Protein AF-A0A6L7KG07-F1 (afdb_monomer_lite)

pLDDT: mean 93.27, std 7.18, range [64.06, 98.81]

Radius of gyration: 15.1 Å; chains: 1; bounding box: 40×38×38 Å

Secondary structure (DSSP, 8-state):
-PPEEEEEE-TTTTT-GGG-----SHHHHHHHHHHHHGGG--HHHHHHHHHHHHHHHHHTTEEEEEEEEE--BTTBTTS--HHHHHHHHHHHHTTTT-EEEEEEE--HHHHHSHHHHHHHHHHHHT-

Sequence (127 aa):
MPKFTECHVHLDKCYTISRMSGVSGGLQAAMAAQAADRAHWTRSDIRSRAMRGLEELVSSGCGSVRSHVDWGRDDSPNAPSLAWSVLGELAQDCSDRVTLQLAPLTDAEQIADPAVADAIAREIASN

Structure (mmCIF, N/CA/C/O backbone):
data_AF-A0A6L7KG07-F1
#
_entry.id   AF-A0A6L7KG07-F1
#
loop_
_atom_site.group_PDB
_atom_site.id
_atom_site.type_symbol
_atom_site.label_atom_id
_atom_site.label_alt_id
_atom_site.label_comp_id
_atom_site.label_asym_id
_atom_site.label_entity_id
_atom_site.label_seq_id
_atom_site.pdbx_PDB_ins_code
_atom_site.Cartn_x
_atom_site.Cartn_y
_atom_site.Cartn_z
_atom_site.occupancy
_atom_site.B_iso_or_equiv
_atom_site.auth_seq_id
_atom_site.auth_comp_id
_atom_site.auth_asym_id
_atom_site.auth_atom_id
_atom_site.pdbx_PDB_model_num
ATOM 1 N N . MET A 1 1 ? -23.892 1.091 14.854 1.00 84.88 1 MET A N 1
ATOM 2 C CA . MET A 1 1 ? -23.741 0.627 13.455 1.00 84.88 1 MET A CA 1
ATOM 3 C C . MET A 1 1 ? -22.332 0.072 13.281 1.00 84.88 1 MET A C 1
ATOM 5 O O . MET A 1 1 ? -21.463 0.527 14.020 1.00 84.88 1 MET A O 1
ATOM 9 N N . PRO A 1 2 ? -22.097 -0.911 12.393 1.00 92.44 2 PRO A N 1
ATOM 10 C CA . PRO A 1 2 ? -20.739 -1.341 12.052 1.00 92.44 2 PRO 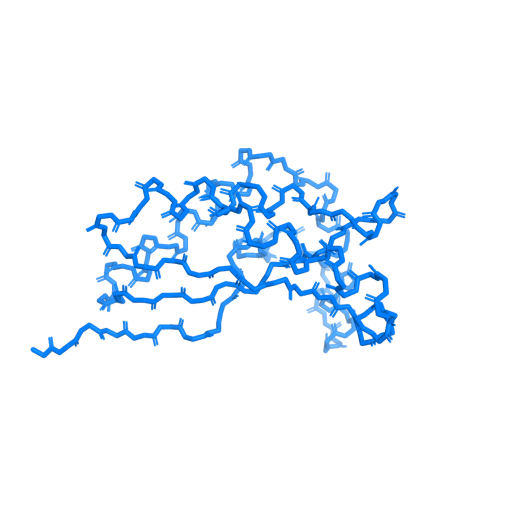A CA 1
ATOM 11 C C . PRO A 1 2 ? -19.943 -0.185 11.424 1.00 92.44 2 PRO A C 1
ATOM 13 O O . PRO A 1 2 ? -20.537 0.725 10.844 1.00 92.44 2 PRO A O 1
ATOM 16 N N . LYS A 1 3 ? -18.612 -0.213 11.558 1.00 97.38 3 LYS A N 1
ATOM 17 C CA . LYS A 1 3 ? -17.717 0.750 10.896 1.00 97.38 3 LYS A CA 1
ATOM 18 C C . LYS A 1 3 ? -17.717 0.539 9.374 1.00 97.38 3 LYS A C 1
ATOM 20 O O . LYS A 1 3 ? -18.012 -0.559 8.901 1.00 97.38 3 LYS A O 1
ATOM 25 N N . PHE A 1 4 ? -17.350 1.571 8.616 1.00 98.31 4 PHE A N 1
ATOM 26 C CA . PHE A 1 4 ? -17.206 1.464 7.163 1.00 98.31 4 PHE A CA 1
ATOM 27 C C . PHE A 1 4 ? -16.011 0.589 6.771 1.00 98.31 4 PHE A C 1
ATOM 29 O O . PHE A 1 4 ? -15.050 0.435 7.531 1.00 98.31 4 PHE A O 1
ATOM 36 N N . THR A 1 5 ? -16.088 0.020 5.571 1.00 98.44 5 THR A N 1
ATOM 37 C CA . THR A 1 5 ? -14.993 -0.715 4.937 1.00 98.44 5 THR A CA 1
ATOM 38 C C . THR A 1 5 ? -14.587 0.017 3.672 1.00 98.44 5 THR A C 1
ATOM 40 O O . THR A 1 5 ? -15.418 0.214 2.790 1.00 98.44 5 THR A O 1
ATOM 43 N N . GLU A 1 6 ? -13.313 0.373 3.586 1.00 98.44 6 GLU A N 1
ATOM 44 C CA . GLU A 1 6 ? -12.686 0.839 2.358 1.00 98.44 6 GLU A CA 1
ATOM 45 C C . GLU A 1 6 ? -11.966 -0.347 1.707 1.00 98.44 6 GLU A C 1
ATOM 47 O O . GLU A 1 6 ? -10.950 -0.834 2.202 1.00 98.44 6 GLU A O 1
ATOM 52 N N . CYS A 1 7 ? -12.539 -0.882 0.633 1.00 98.12 7 CYS A N 1
ATOM 53 C CA . CYS A 1 7 ? -12.062 -2.121 0.023 1.00 98.12 7 CYS A CA 1
ATOM 54 C C . CYS A 1 7 ? -10.973 -1.914 -1.035 1.00 98.12 7 CYS A C 1
ATOM 56 O O . CYS A 1 7 ? -10.352 -2.901 -1.433 1.00 98.12 7 CYS A O 1
ATOM 58 N N . HIS A 1 8 ? -10.731 -0.673 -1.477 1.00 98.69 8 HIS A N 1
ATOM 59 C CA . HIS A 1 8 ? -9.759 -0.377 -2.525 1.00 98.69 8 HIS A CA 1
ATOM 60 C C . HIS A 1 8 ? -9.203 1.046 -2.401 1.00 98.69 8 HIS A C 1
ATOM 62 O O . HIS A 1 8 ? -9.801 2.012 -2.870 1.00 98.69 8 HIS A O 1
ATOM 68 N N . VAL A 1 9 ? -7.978 1.170 -1.888 1.00 98.62 9 VAL A N 1
ATOM 69 C CA . VAL A 1 9 ? -7.193 2.419 -1.935 1.00 98.62 9 VAL A CA 1
ATOM 70 C C . VAL A 1 9 ? -5.754 2.182 -2.379 1.00 98.62 9 VAL A C 1
ATOM 72 O O . VAL A 1 9 ? -5.282 1.052 -2.443 1.00 98.62 9 VAL A O 1
ATOM 75 N N . HIS A 1 10 ? -5.044 3.273 -2.660 1.00 98.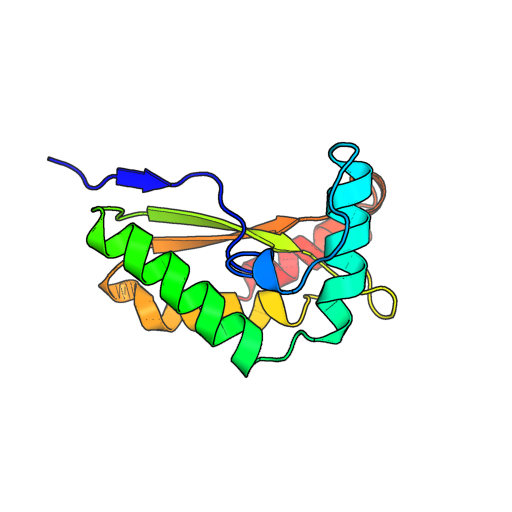38 10 HIS A N 1
ATOM 76 C CA . HIS A 1 10 ? -3.606 3.286 -2.928 1.00 98.38 10 HIS A CA 1
ATOM 77 C C . HIS A 1 10 ? -2.923 4.274 -1.971 1.00 98.38 10 HIS A C 1
ATOM 79 O O . HIS A 1 10 ? -2.719 5.445 -2.306 1.00 98.38 10 HIS A O 1
ATOM 85 N N . LEU A 1 11 ? -2.629 3.834 -0.742 1.00 98.62 11 LEU A N 1
ATOM 86 C CA . LEU A 1 11 ? -2.004 4.687 0.282 1.00 98.62 11 LEU A CA 1
ATOM 87 C C . LEU A 1 11 ? -0.526 4.987 -0.017 1.00 98.62 11 LEU A C 1
ATOM 89 O O . LEU A 1 11 ? -0.027 6.040 0.367 1.00 98.62 11 LEU A O 1
ATOM 93 N N . ASP A 1 12 ? 0.161 4.118 -0.755 1.00 97.81 12 ASP A N 1
ATOM 94 C CA . ASP A 1 12 ? 1.529 4.330 -1.249 1.00 97.81 12 ASP A CA 1
ATOM 95 C C . ASP A 1 12 ? 1.635 5.577 -2.148 1.00 97.81 12 ASP A C 1
ATOM 97 O O . ASP A 1 12 ? 2.582 6.367 -2.054 1.00 97.81 12 ASP A O 1
ATOM 101 N N . LYS A 1 13 ? 0.596 5.790 -2.957 1.00 96.44 13 LYS A N 1
ATOM 102 C CA . LYS A 1 13 ? 0.490 6.823 -3.994 1.00 96.44 13 LYS A CA 1
ATOM 103 C C . LYS A 1 13 ? -0.327 8.044 -3.589 1.00 96.44 13 LYS A C 1
ATOM 105 O O . LYS A 1 13 ? -0.396 9.008 -4.357 1.00 96.44 13 LYS A O 1
ATOM 110 N N . CYS A 1 14 ? -0.981 8.019 -2.429 1.00 97.44 14 CYS A N 1
ATOM 111 C CA . CYS A 1 14 ? -1.835 9.120 -1.998 1.00 97.44 14 CYS A CA 1
ATOM 112 C C . CYS A 1 14 ? -1.015 10.399 -1.747 1.00 97.44 14 CYS A C 1
ATOM 114 O O . CYS A 1 14 ? 0.184 10.345 -1.461 1.00 97.44 14 CYS A O 1
ATOM 116 N N . TYR A 1 15 ? -1.665 11.561 -1.865 1.00 97.38 15 TYR A N 1
ATOM 117 C CA . TYR A 1 15 ? -1.052 12.872 -1.608 1.00 97.38 15 TYR A CA 1
ATOM 118 C C . TYR A 1 15 ? 0.150 13.245 -2.496 1.00 97.38 15 TYR A C 1
ATOM 120 O O . TYR A 1 15 ? 1.019 14.005 -2.077 1.00 97.38 15 TYR A O 1
ATOM 128 N N . THR A 1 16 ? 0.188 12.755 -3.736 1.00 96.50 16 THR A N 1
ATOM 129 C CA . THR A 1 16 ? 1.294 13.008 -4.683 1.00 96.50 16 THR A CA 1
ATOM 130 C C . THR A 1 16 ? 0.930 13.945 -5.841 1.00 96.50 16 THR A C 1
ATOM 132 O O . THR A 1 16 ? 1.814 14.475 -6.505 1.00 96.50 16 THR A O 1
ATOM 135 N N . ILE A 1 17 ? -0.357 14.240 -6.063 1.00 93.06 17 ILE A N 1
ATOM 136 C CA . ILE A 1 17 ? -0.802 15.015 -7.236 1.00 93.06 17 ILE A CA 1
ATOM 137 C C . ILE A 1 17 ? -0.198 16.428 -7.315 1.00 93.06 17 ILE A C 1
ATOM 139 O O . ILE A 1 17 ? 0.060 16.921 -8.406 1.00 93.06 17 ILE A O 1
ATOM 143 N N . SER A 1 18 ? 0.076 17.075 -6.178 1.00 92.44 18 SER A N 1
ATOM 144 C CA . SER A 1 18 ? 0.600 18.450 -6.129 1.00 92.44 18 SER A CA 1
ATOM 145 C C . SER A 1 18 ? 2.030 18.599 -6.656 1.00 92.44 18 SER A C 1
ATOM 147 O O . SER A 1 18 ? 2.450 19.715 -6.951 1.00 92.44 18 SER A O 1
ATOM 149 N N . ARG A 1 19 ? 2.778 17.496 -6.767 1.00 92.44 19 ARG A N 1
ATOM 150 C CA . ARG A 1 19 ? 4.147 17.454 -7.307 1.00 92.44 19 ARG A CA 1
ATOM 151 C C . ARG A 1 19 ? 4.220 16.832 -8.704 1.00 92.44 19 ARG A C 1
ATOM 153 O O . ARG A 1 19 ? 5.298 16.762 -9.285 1.00 92.44 19 ARG A O 1
ATOM 160 N N . MET A 1 20 ? 3.080 16.430 -9.264 1.00 91.25 20 MET A N 1
ATOM 161 C CA . MET A 1 20 ? 2.983 15.942 -10.635 1.00 91.25 20 MET A CA 1
ATOM 162 C C . MET A 1 20 ? 2.607 17.090 -11.573 1.00 91.25 20 MET A C 1
ATOM 164 O O . MET A 1 20 ? 1.700 17.871 -11.291 1.00 91.25 20 MET A O 1
ATOM 168 N N . SER A 1 21 ? 3.280 17.186 -12.717 1.00 80.69 21 SER A N 1
ATOM 169 C CA . SER A 1 21 ? 2.965 18.163 -13.760 1.00 80.69 21 SER A CA 1
ATOM 170 C C . SER A 1 21 ? 2.315 17.477 -14.961 1.00 80.69 21 SER A C 1
ATOM 172 O O . SER A 1 21 ? 2.643 16.344 -15.303 1.00 80.69 21 SER A O 1
ATOM 174 N N . GLY A 1 22 ? 1.363 18.161 -15.602 1.00 71.00 22 GLY A N 1
ATOM 175 C CA . GLY A 1 22 ? 0.833 17.734 -16.901 1.00 71.00 22 GLY A CA 1
ATOM 176 C C . GLY A 1 22 ? 0.067 16.406 -16.911 1.00 71.00 22 GLY A C 1
ATOM 177 O O . GLY A 1 22 ? -0.031 15.794 -17.972 1.00 71.00 22 GLY A O 1
ATOM 178 N N . VAL A 1 23 ? -0.491 15.959 -15.776 1.00 71.88 23 VAL A N 1
ATOM 179 C CA . VAL A 1 23 ? -1.291 14.722 -15.717 1.00 71.88 23 VAL A CA 1
ATOM 180 C C . VAL A 1 23 ? -2.602 14.921 -16.482 1.00 71.88 23 VAL A C 1
ATOM 182 O O . VAL A 1 23 ? -3.612 15.373 -15.951 1.00 71.88 23 VAL A O 1
ATOM 185 N N . SER A 1 24 ? -2.567 14.605 -17.769 1.00 75.25 24 SER A N 1
ATOM 186 C CA . SER A 1 24 ? -3.699 14.578 -18.691 1.00 75.25 24 SER A CA 1
ATOM 187 C C . SER A 1 24 ? -3.523 13.361 -19.600 1.00 75.25 24 SER A C 1
ATOM 189 O O . SER A 1 24 ? -2.393 12.976 -19.881 1.00 75.25 24 SER A O 1
ATOM 191 N N . GLY A 1 25 ? -4.609 12.718 -20.036 1.00 75.56 25 GLY A N 1
ATOM 192 C CA . GLY A 1 25 ? -4.506 11.571 -20.957 1.00 75.56 25 GLY A CA 1
ATOM 193 C C . GLY A 1 25 ? -4.718 10.179 -20.346 1.00 75.56 25 GLY A C 1
ATOM 194 O O . GLY A 1 25 ? -4.196 9.196 -20.865 1.00 75.56 25 GLY A O 1
ATOM 195 N N . GLY A 1 26 ? -5.520 10.063 -19.282 1.00 89.00 26 GLY A N 1
ATOM 196 C CA . GLY A 1 26 ? -6.027 8.772 -18.794 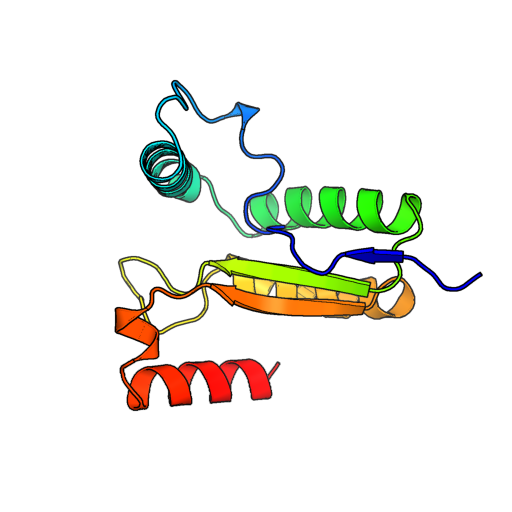1.00 89.00 26 GLY A CA 1
ATOM 197 C C . GLY A 1 26 ? -5.010 7.931 -18.011 1.00 89.00 26 GLY A C 1
ATOM 198 O O . GLY A 1 26 ? -4.043 8.452 -17.458 1.00 89.00 26 GLY A O 1
ATOM 199 N N . LEU A 1 27 ? -5.256 6.618 -17.927 1.00 91.31 27 LEU A N 1
ATOM 200 C CA . LEU A 1 27 ? -4.508 5.707 -17.048 1.00 91.31 27 LEU A CA 1
ATOM 201 C C . LEU A 1 27 ? -3.008 5.658 -17.367 1.00 91.31 27 LEU A C 1
ATOM 203 O O . LEU A 1 27 ? -2.193 5.732 -16.454 1.00 91.31 27 LEU A O 1
ATOM 207 N N . GLN A 1 28 ? -2.635 5.579 -18.646 1.00 91.19 28 GLN A N 1
ATOM 208 C CA . GLN A 1 28 ? -1.225 5.502 -19.052 1.00 91.19 28 GLN A CA 1
ATOM 209 C C . GLN A 1 28 ? -0.446 6.752 -18.631 1.00 91.19 28 GLN A C 1
ATOM 211 O O . GLN A 1 28 ? 0.652 6.641 -18.087 1.00 91.19 28 GLN A O 1
ATOM 216 N N . ALA A 1 29 ? -1.038 7.938 -18.800 1.00 92.19 29 ALA A N 1
ATOM 217 C CA . ALA A 1 29 ? -0.430 9.182 -18.343 1.00 92.19 29 ALA A CA 1
ATOM 218 C C . ALA A 1 29 ? -0.293 9.225 -16.812 1.00 92.19 29 ALA A C 1
ATOM 220 O O . ALA A 1 29 ? 0.737 9.660 -16.302 1.00 92.19 29 ALA A O 1
ATOM 221 N N . ALA A 1 30 ? -1.288 8.723 -16.071 1.00 92.00 30 ALA A N 1
ATOM 222 C CA . ALA A 1 30 ? -1.216 8.624 -14.613 1.00 92.00 30 ALA A CA 1
ATOM 223 C C . ALA A 1 30 ? -0.127 7.641 -14.144 1.00 92.00 30 ALA A C 1
ATOM 225 O O . ALA A 1 30 ? 0.600 7.940 -13.198 1.00 92.00 30 ALA A O 1
ATOM 226 N N . MET A 1 31 ? 0.031 6.498 -14.821 1.00 91.38 31 MET A N 1
ATOM 227 C CA . MET A 1 31 ? 1.103 5.535 -14.542 1.00 91.38 31 MET A CA 1
ATOM 228 C C . MET A 1 31 ? 2.484 6.148 -14.794 1.00 91.38 31 MET A C 1
ATOM 230 O O . MET A 1 31 ? 3.365 6.008 -13.950 1.00 91.38 31 MET A O 1
ATOM 234 N N . ALA A 1 32 ? 2.662 6.867 -15.907 1.00 91.38 32 ALA A N 1
ATOM 235 C CA . ALA A 1 32 ? 3.916 7.549 -16.225 1.00 91.38 32 ALA A CA 1
ATOM 236 C C . ALA A 1 32 ? 4.240 8.665 -15.217 1.00 91.38 32 ALA A C 1
ATOM 238 O O . ALA A 1 32 ? 5.370 8.760 -14.741 1.00 91.38 32 ALA A O 1
ATOM 239 N N . ALA A 1 33 ? 3.241 9.467 -14.834 1.00 93.50 33 ALA A N 1
ATOM 240 C CA . ALA A 1 33 ? 3.401 10.500 -13.814 1.00 93.50 33 ALA A CA 1
ATOM 241 C C . ALA A 1 33 ? 3.786 9.902 -12.454 1.00 93.50 33 ALA A C 1
ATOM 243 O O . ALA A 1 33 ? 4.686 10.412 -11.791 1.00 93.50 33 ALA A O 1
ATOM 244 N N . GLN A 1 34 ? 3.164 8.785 -12.063 1.00 93.12 34 GLN A N 1
ATOM 245 C CA . GLN A 1 34 ? 3.520 8.082 -10.834 1.00 93.12 34 GLN A CA 1
ATOM 246 C C . GLN A 1 34 ? 4.919 7.463 -10.908 1.00 93.12 34 GLN A C 1
ATOM 248 O O . GLN A 1 34 ? 5.673 7.529 -9.942 1.00 93.12 34 GLN A O 1
ATOM 253 N N . ALA A 1 35 ? 5.300 6.902 -12.058 1.00 91.38 35 ALA A N 1
ATOM 254 C CA . ALA A 1 35 ? 6.640 6.369 -12.264 1.00 91.38 35 ALA A CA 1
ATOM 255 C C . ALA A 1 35 ? 7.719 7.448 -12.104 1.00 91.38 35 ALA A C 1
ATOM 257 O O . ALA A 1 35 ? 8.725 7.200 -11.444 1.00 91.38 35 ALA A O 1
ATOM 258 N N . ALA A 1 36 ? 7.482 8.652 -12.632 1.00 92.56 36 ALA A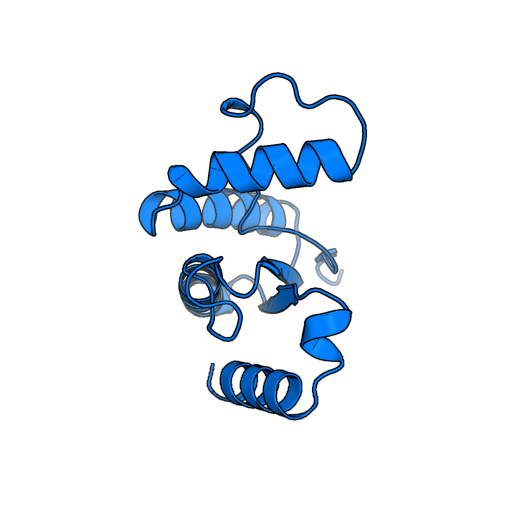 N 1
ATOM 259 C CA . ALA A 1 36 ? 8.365 9.794 -12.417 1.00 92.56 36 ALA A CA 1
ATOM 260 C C . ALA A 1 36 ? 8.365 10.257 -10.948 1.00 92.56 36 ALA A C 1
ATOM 262 O O . ALA A 1 36 ? 9.423 10.545 -10.389 1.00 92.56 36 ALA A O 1
ATOM 263 N N . ASP A 1 37 ? 7.197 10.284 -10.296 1.00 94.25 37 ASP A N 1
ATOM 264 C CA . ASP A 1 37 ? 7.076 10.695 -8.895 1.00 94.25 37 ASP A CA 1
ATOM 265 C C . ASP A 1 37 ? 7.856 9.791 -7.933 1.00 94.25 37 ASP A C 1
ATOM 267 O O . ASP A 1 37 ? 8.413 10.281 -6.946 1.00 94.25 37 ASP A O 1
ATOM 271 N N . ARG A 1 38 ? 7.966 8.492 -8.249 1.00 92.19 38 ARG A N 1
ATOM 272 C CA . ARG A 1 38 ? 8.712 7.509 -7.446 1.00 92.19 38 ARG A CA 1
ATOM 273 C C . ARG A 1 38 ? 10.171 7.895 -7.187 1.00 92.19 38 ARG A C 1
ATOM 275 O O . ARG A 1 38 ? 10.736 7.428 -6.200 1.00 92.19 38 ARG A O 1
ATOM 282 N N . ALA A 1 39 ? 10.773 8.778 -7.988 1.00 92.75 39 ALA A N 1
ATOM 283 C CA . ALA A 1 39 ? 12.107 9.324 -7.719 1.00 92.75 39 ALA A CA 1
ATOM 284 C C . ALA A 1 39 ? 12.201 10.084 -6.377 1.00 92.75 39 ALA A C 1
ATOM 286 O O . ALA A 1 39 ? 13.274 10.152 -5.783 1.00 92.75 39 ALA A O 1
ATOM 287 N N . HIS A 1 40 ? 11.084 10.620 -5.875 1.00 93.81 40 HIS A N 1
ATOM 288 C CA . HIS A 1 40 ? 11.014 11.352 -4.606 1.00 93.81 40 HIS A CA 1
ATOM 289 C C . HIS A 1 40 ? 10.676 10.457 -3.404 1.00 93.81 40 HIS A C 1
ATOM 291 O O . HIS A 1 40 ? 10.666 10.926 -2.263 1.00 93.81 40 HIS A O 1
ATOM 297 N N . TRP A 1 41 ? 10.369 9.177 -3.635 1.00 95.25 41 TRP A N 1
ATOM 298 C CA . TRP A 1 41 ? 9.843 8.300 -2.597 1.00 95.25 41 TRP A CA 1
ATOM 299 C C . TRP A 1 41 ? 10.942 7.855 -1.633 1.00 95.25 41 TRP A C 1
ATOM 301 O O . TRP A 1 41 ? 11.844 7.085 -1.964 1.00 95.25 41 TRP A O 1
ATOM 311 N N . THR A 1 42 ? 10.808 8.304 -0.391 1.00 97.31 42 THR A N 1
ATOM 312 C CA . THR A 1 42 ? 11.602 7.865 0.761 1.00 97.31 42 THR A CA 1
ATOM 313 C C . THR A 1 42 ? 10.680 7.227 1.799 1.00 97.31 42 THR A C 1
ATOM 315 O O . THR A 1 42 ? 9.463 7.411 1.738 1.00 97.31 42 THR A O 1
ATOM 318 N N . ARG A 1 43 ? 11.230 6.515 2.799 1.00 98.06 43 ARG A N 1
ATOM 319 C CA . ARG A 1 43 ? 10.405 5.967 3.898 1.00 98.06 43 ARG A CA 1
ATOM 320 C C . ARG A 1 43 ? 9.571 7.055 4.575 1.00 98.06 43 ARG A C 1
ATOM 322 O O . ARG A 1 43 ? 8.387 6.848 4.806 1.00 98.06 43 ARG A O 1
ATOM 329 N N . SER A 1 44 ? 10.186 8.208 4.851 1.00 98.31 44 SER A N 1
ATOM 330 C CA . SER A 1 44 ? 9.520 9.350 5.489 1.00 98.31 44 SER A CA 1
ATOM 331 C C . SER A 1 44 ? 8.389 9.900 4.617 1.00 98.31 44 SER A C 1
ATOM 333 O O . SER A 1 44 ? 7.263 10.023 5.086 1.00 98.31 44 SER A O 1
ATOM 335 N N . ASP A 1 45 ? 8.654 10.134 3.325 1.00 98.44 45 ASP A N 1
ATOM 336 C CA . ASP A 1 45 ? 7.647 10.635 2.378 1.00 98.44 45 ASP A CA 1
ATOM 337 C C . ASP A 1 45 ? 6.428 9.701 2.288 1.00 98.44 45 ASP A C 1
ATOM 339 O O . ASP A 1 45 ? 5.291 10.152 2.434 1.00 98.44 45 ASP A O 1
ATOM 343 N N . ILE A 1 46 ? 6.656 8.395 2.110 1.00 98.56 46 ILE A N 1
ATOM 344 C CA . ILE A 1 46 ? 5.577 7.399 2.037 1.00 98.56 46 ILE A CA 1
ATOM 345 C C . ILE A 1 46 ? 4.810 7.351 3.356 1.00 98.56 46 ILE A C 1
ATOM 347 O O . ILE A 1 46 ? 3.584 7.453 3.351 1.00 98.56 46 ILE A O 1
ATOM 351 N N . ARG A 1 47 ? 5.513 7.235 4.490 1.00 98.62 47 ARG A N 1
ATOM 352 C CA . ARG A 1 47 ? 4.882 7.093 5.805 1.00 98.62 47 ARG A CA 1
ATOM 353 C C . ARG A 1 47 ? 4.027 8.308 6.150 1.00 98.62 47 ARG A C 1
ATOM 355 O O . ARG A 1 47 ? 2.894 8.132 6.584 1.00 98.62 47 ARG A O 1
ATOM 362 N N . SER A 1 48 ? 4.530 9.523 5.930 1.00 98.50 48 SER A N 1
ATOM 363 C CA . SER A 1 48 ? 3.786 10.753 6.221 1.00 98.50 48 SER A CA 1
ATOM 364 C C . SER A 1 48 ? 2.501 10.861 5.400 1.00 98.50 48 SER A C 1
ATOM 366 O O . SER A 1 48 ? 1.450 11.189 5.950 1.00 98.50 48 SER A O 1
ATOM 368 N N . ARG A 1 49 ? 2.553 10.562 4.097 1.00 98.50 49 ARG A N 1
ATOM 369 C CA . ARG A 1 49 ? 1.372 10.631 3.221 1.00 98.50 49 ARG A CA 1
ATOM 370 C C . ARG A 1 49 ? 0.373 9.512 3.509 1.00 98.50 49 ARG A C 1
ATOM 372 O O . ARG A 1 49 ? -0.815 9.792 3.654 1.00 98.50 49 ARG A O 1
ATOM 379 N N . ALA A 1 50 ? 0.850 8.276 3.643 1.00 98.75 50 ALA A N 1
ATOM 380 C CA . ALA A 1 50 ? 0.009 7.119 3.932 1.00 98.75 50 ALA A CA 1
ATOM 381 C C . ALA A 1 50 ? -0.674 7.234 5.303 1.00 98.75 50 ALA A C 1
ATOM 383 O O . ALA A 1 50 ? -1.869 6.965 5.398 1.00 98.75 50 ALA A O 1
ATOM 384 N N . MET A 1 51 ? 0.044 7.696 6.338 1.00 98.69 51 MET A N 1
ATOM 385 C CA . MET A 1 51 ? -0.539 7.947 7.662 1.00 98.69 51 MET A CA 1
ATOM 386 C C . MET A 1 51 ? -1.661 8.978 7.577 1.00 98.69 51 MET A C 1
ATOM 388 O O . MET A 1 51 ? -2.753 8.721 8.070 1.00 98.69 51 MET A O 1
ATOM 392 N N . ARG A 1 52 ? -1.432 10.101 6.885 1.00 98.69 52 ARG A N 1
ATOM 393 C CA . ARG A 1 52 ? -2.470 11.120 6.694 1.00 98.69 52 ARG A CA 1
ATOM 394 C C . ARG A 1 52 ? -3.730 10.534 6.047 1.00 98.69 52 ARG A C 1
ATOM 396 O O . ARG A 1 52 ? -4.828 10.753 6.546 1.00 98.69 52 ARG A O 1
ATOM 403 N N . GLY A 1 53 ? -3.581 9.778 4.956 1.00 98.62 53 GLY A N 1
ATOM 404 C CA . GLY A 1 53 ? -4.720 9.133 4.294 1.00 98.62 53 GLY A CA 1
ATOM 405 C C . GLY A 1 53 ? -5.440 8.130 5.202 1.00 98.62 53 GLY A C 1
ATOM 406 O O . GLY A 1 53 ? -6.669 8.104 5.249 1.00 98.62 53 GLY A O 1
ATOM 407 N N . LEU A 1 54 ? -4.692 7.340 5.975 1.00 98.75 54 LEU A N 1
ATOM 408 C CA . LEU A 1 54 ? -5.261 6.383 6.922 1.00 98.75 54 LEU A CA 1
ATOM 409 C C . LEU A 1 54 ? -6.019 7.079 8.064 1.00 98.75 54 LEU A C 1
ATOM 411 O O . LEU A 1 54 ? -7.103 6.640 8.441 1.00 98.75 54 LEU A O 1
ATOM 415 N N . GLU A 1 55 ? -5.494 8.183 8.594 1.00 98.62 55 GLU A N 1
ATOM 416 C CA . GLU A 1 55 ? -6.149 8.984 9.634 1.00 98.62 55 GLU A CA 1
ATOM 417 C C . GLU A 1 55 ? -7.464 9.603 9.151 1.00 98.62 55 GLU A C 1
ATOM 419 O O . GLU A 1 55 ? -8.454 9.614 9.888 1.00 98.62 55 GLU A O 1
ATOM 424 N N . GLU A 1 56 ? -7.511 10.074 7.907 1.00 98.75 56 GLU A N 1
ATOM 425 C CA . GLU A 1 56 ? -8.733 10.586 7.284 1.00 98.75 56 GLU A CA 1
ATOM 426 C C . GLU A 1 56 ? -9.781 9.477 7.105 1.00 98.75 56 GLU A C 1
ATOM 428 O O . GLU A 1 56 ? -10.953 9.683 7.428 1.00 98.75 56 GLU A O 1
ATOM 433 N N . LEU A 1 57 ? -9.373 8.269 6.698 1.00 98.62 57 LEU A N 1
ATOM 434 C CA . LEU A 1 57 ? -10.270 7.108 6.627 1.00 98.62 57 LEU A CA 1
ATOM 435 C C . LEU A 1 57 ? -10.822 6.735 8.012 1.00 98.62 57 LEU A C 1
ATOM 437 O O . LEU A 1 57 ? -12.030 6.539 8.173 1.00 98.62 57 LEU A O 1
ATOM 441 N N . VAL A 1 58 ? -9.955 6.670 9.026 1.00 98.31 58 VAL A N 1
ATOM 442 C CA . VAL A 1 58 ? -10.335 6.325 10.405 1.00 98.31 58 VAL A CA 1
ATOM 443 C C . VAL A 1 58 ? -11.270 7.370 11.009 1.00 98.31 58 VAL A C 1
ATOM 445 O O . VAL A 1 58 ? -12.294 7.009 11.589 1.00 98.31 58 VAL A O 1
ATOM 448 N N . SER A 1 59 ? -10.956 8.658 10.862 1.00 98.31 59 SER A N 1
ATOM 449 C CA . SER A 1 59 ? -11.807 9.748 11.366 1.00 98.31 59 SER A CA 1
ATOM 450 C C . SER A 1 59 ? -13.152 9.827 10.639 1.00 98.31 59 SER A C 1
ATOM 452 O O . SER A 1 59 ? -14.149 10.211 11.247 1.00 98.31 59 SER A O 1
ATOM 454 N N . SER A 1 60 ? -13.212 9.360 9.389 1.00 98.19 60 SER A N 1
ATOM 455 C CA . SER A 1 60 ? -14.453 9.196 8.620 1.00 98.19 60 SER A CA 1
ATOM 456 C C . SER A 1 60 ? -15.250 7.933 8.987 1.00 98.19 60 SER A C 1
ATOM 458 O O . SER A 1 60 ? -16.300 7.668 8.403 1.00 98.19 60 SER A O 1
ATOM 460 N N . GLY A 1 61 ? -14.787 7.143 9.962 1.00 98.00 61 GLY A N 1
ATOM 461 C CA . GLY A 1 61 ? -15.506 5.981 10.486 1.00 98.00 61 GLY A CA 1
ATOM 462 C C . GLY A 1 61 ? -15.142 4.641 9.844 1.00 98.00 61 GLY A C 1
ATOM 463 O O . GLY A 1 61 ? -15.853 3.659 10.079 1.00 98.00 61 GLY A O 1
ATOM 464 N N . CYS A 1 62 ? -14.057 4.557 9.065 1.00 98.50 62 CYS A N 1
ATOM 465 C CA . CYS A 1 62 ? -13.565 3.277 8.553 1.00 98.50 62 CYS A CA 1
ATOM 466 C C . CYS A 1 62 ? -12.963 2.421 9.677 1.00 98.50 62 CYS A C 1
ATOM 468 O O . CYS A 1 62 ? -12.219 2.898 10.534 1.00 98.50 62 CYS A O 1
ATOM 470 N N . GLY A 1 63 ? -13.299 1.132 9.671 1.00 98.31 63 GLY A N 1
ATOM 471 C CA . GLY A 1 63 ? -12.737 0.115 10.565 1.00 98.31 63 GLY A CA 1
ATOM 472 C C . GLY A 1 63 ? -11.861 -0.901 9.845 1.00 98.31 63 GLY A C 1
ATOM 473 O O . GLY A 1 63 ? -11.046 -1.563 10.484 1.00 98.31 63 GLY A O 1
ATOM 474 N N . SER A 1 64 ? -12.000 -0.999 8.524 1.00 98.56 64 SER A N 1
ATOM 475 C CA . SER A 1 64 ? -11.214 -1.893 7.681 1.00 98.56 64 SER A CA 1
ATOM 476 C C . SER A 1 64 ? -10.856 -1.189 6.379 1.00 98.56 64 SER A C 1
ATOM 478 O O . SER A 1 64 ? -11.704 -0.522 5.787 1.00 98.56 64 SER A O 1
ATOM 480 N N . VAL A 1 65 ? -9.602 -1.323 5.960 1.00 98.81 65 VAL A N 1
ATOM 481 C CA . VAL A 1 65 ? -9.035 -0.687 4.769 1.00 98.81 65 VAL A CA 1
ATOM 482 C C . VAL A 1 65 ? -8.188 -1.715 4.026 1.00 98.81 65 VAL A C 1
ATOM 484 O O . VAL A 1 65 ? -7.406 -2.424 4.657 1.00 98.81 65 VAL A O 1
ATOM 487 N N . ARG A 1 66 ? -8.291 -1.788 2.697 1.00 98.75 66 ARG A N 1
ATOM 488 C CA . ARG A 1 66 ? -7.355 -2.545 1.854 1.00 98.75 66 ARG A CA 1
ATOM 489 C C . ARG A 1 66 ? -6.610 -1.614 0.904 1.00 98.75 66 ARG A C 1
ATOM 491 O O . ARG A 1 66 ? -7.214 -1.003 0.024 1.00 98.75 66 ARG A O 1
ATOM 498 N N . SER A 1 67 ? -5.291 -1.539 1.067 1.00 98.81 67 SER A N 1
ATOM 499 C CA . SER A 1 67 ? -4.413 -0.782 0.177 1.00 98.81 67 SER A CA 1
ATOM 500 C C . SER A 1 67 ? -3.750 -1.699 -0.845 1.00 98.81 67 SER A C 1
ATOM 502 O O . SER A 1 67 ? -3.089 -2.668 -0.481 1.00 98.81 67 SER A O 1
ATOM 504 N N . HIS A 1 68 ? -3.883 -1.355 -2.121 1.00 98.31 68 HIS A N 1
ATOM 505 C CA . HIS A 1 68 ? -3.146 -1.950 -3.228 1.00 98.31 68 HIS A CA 1
ATOM 506 C C . HIS A 1 68 ? -1.820 -1.209 -3.390 1.00 98.31 68 HIS A C 1
ATOM 508 O O . HIS A 1 68 ? -1.815 -0.014 -3.690 1.00 98.31 68 HIS A O 1
ATOM 514 N N . VAL A 1 69 ? -0.712 -1.906 -3.168 1.00 97.50 69 VAL A N 1
ATOM 515 C CA . VAL A 1 69 ? 0.626 -1.315 -3.060 1.00 97.50 69 VAL A CA 1
ATOM 516 C C . VAL A 1 69 ? 1.466 -1.758 -4.242 1.00 97.50 69 VAL A C 1
ATOM 518 O O . VAL A 1 69 ? 1.554 -2.961 -4.475 1.00 97.50 69 VAL A O 1
ATOM 521 N N . ASP A 1 70 ? 2.094 -0.822 -4.961 1.00 94.62 70 ASP A N 1
ATOM 522 C CA . ASP A 1 70 ? 3.021 -1.174 -6.046 1.00 94.62 70 ASP A CA 1
ATOM 523 C C . ASP A 1 70 ? 4.034 -2.222 -5.575 1.00 94.62 70 ASP A C 1
ATOM 525 O O . ASP A 1 70 ? 4.751 -2.017 -4.587 1.00 94.62 70 ASP A O 1
ATOM 529 N N . TRP A 1 71 ? 4.080 -3.344 -6.286 1.00 92.94 71 TRP A N 1
ATOM 530 C CA . TRP A 1 71 ? 5.064 -4.390 -6.073 1.00 92.94 71 TRP A CA 1
ATOM 531 C C . TRP A 1 71 ? 6.289 -4.158 -6.956 1.00 92.94 71 TRP A C 1
ATOM 533 O O . TRP A 1 71 ? 6.161 -3.704 -8.092 1.00 92.94 71 TRP A O 1
ATOM 543 N N . GLY A 1 72 ? 7.477 -4.489 -6.449 1.00 84.50 72 GLY A N 1
ATOM 544 C CA . GLY A 1 72 ? 8.703 -4.375 -7.228 1.00 84.50 72 GLY A CA 1
ATOM 545 C C . GLY A 1 72 ? 9.196 -2.949 -7.478 1.00 84.50 72 GLY A C 1
ATOM 546 O O . GLY A 1 72 ? 8.583 -1.941 -7.115 1.00 84.50 72 GLY A O 1
ATOM 547 N N . ARG A 1 73 ? 10.373 -2.894 -8.103 1.00 73.50 73 ARG A N 1
ATOM 548 C CA . ARG A 1 73 ? 10.994 -1.723 -8.742 1.00 73.50 73 ARG A CA 1
ATOM 549 C C . ARG A 1 73 ? 11.719 -2.180 -10.006 1.00 73.50 73 ARG A C 1
ATOM 551 O O . ARG A 1 73 ? 12.010 -3.365 -10.133 1.00 73.50 73 ARG A O 1
ATOM 558 N N . ASP A 1 74 ? 12.071 -1.250 -10.891 1.00 69.31 74 ASP A N 1
ATOM 559 C CA . ASP A 1 74 ? 12.785 -1.548 -12.144 1.00 69.31 74 ASP A CA 1
ATOM 560 C C . ASP A 1 74 ? 14.066 -2.387 -11.930 1.00 69.31 74 ASP A C 1
ATOM 562 O O . ASP A 1 74 ? 14.409 -3.226 -12.756 1.00 69.31 74 ASP A O 1
ATOM 566 N N . ASP A 1 75 ? 14.756 -2.204 -10.800 1.00 73.56 75 ASP A N 1
ATOM 567 C CA . ASP A 1 75 ? 15.970 -2.928 -10.406 1.00 73.56 75 ASP A CA 1
ATOM 568 C C . ASP A 1 75 ? 15.710 -4.202 -9.581 1.00 73.56 75 ASP A C 1
ATOM 570 O O . ASP A 1 75 ? 16.626 -4.986 -9.331 1.00 73.56 75 ASP A O 1
ATOM 574 N N . SER A 1 76 ? 14.477 -4.428 -9.129 1.00 79.31 76 SER A N 1
ATOM 575 C CA . SER A 1 76 ? 14.070 -5.587 -8.324 1.00 79.31 76 SER A CA 1
ATOM 576 C C . SER A 1 76 ? 12.572 -5.869 -8.504 1.00 79.31 76 SER A C 1
ATOM 578 O O . SER A 1 76 ? 11.789 -5.679 -7.570 1.00 79.31 76 SER A O 1
ATOM 580 N N . PRO A 1 77 ? 12.134 -6.317 -9.696 1.00 77.25 77 PRO A N 1
ATOM 581 C CA . PRO A 1 77 ? 10.709 -6.440 -10.018 1.00 77.25 77 PRO A CA 1
ATOM 582 C C . PRO A 1 77 ? 10.000 -7.479 -9.143 1.00 77.25 77 PRO A C 1
ATOM 584 O O . PRO A 1 77 ? 8.822 -7.335 -8.838 1.00 77.25 77 PRO A O 1
ATOM 587 N N . ASN A 1 78 ? 10.729 -8.494 -8.670 1.00 80.62 78 ASN A N 1
ATOM 588 C CA . ASN A 1 78 ? 10.181 -9.615 -7.902 1.00 80.62 78 ASN A CA 1
ATOM 589 C C . ASN A 1 78 ? 10.331 -9.470 -6.378 1.00 80.62 78 ASN A C 1
ATOM 591 O O . ASN A 1 78 ? 10.082 -10.433 -5.658 1.00 80.62 78 ASN A O 1
ATOM 595 N N . ALA A 1 79 ? 10.737 -8.300 -5.881 1.00 85.69 79 ALA A N 1
ATOM 596 C CA . ALA A 1 79 ? 10.877 -8.034 -4.450 1.00 85.69 79 ALA A CA 1
ATOM 597 C C . ALA A 1 79 ? 9.844 -6.998 -3.972 1.00 85.69 79 ALA A C 1
ATOM 599 O O . ALA A 1 79 ? 9.379 -6.183 -4.770 1.00 85.69 79 ALA A O 1
ATOM 600 N N . PRO A 1 80 ? 9.502 -6.969 -2.674 1.00 90.50 80 PRO A N 1
ATOM 601 C CA . PRO A 1 80 ? 8.694 -5.896 -2.111 1.00 90.50 80 PRO A CA 1
ATOM 602 C C . PRO A 1 80 ? 9.271 -4.514 -2.400 1.00 90.50 80 PRO A C 1
ATOM 604 O O . PRO A 1 80 ? 10.476 -4.279 -2.279 1.00 90.50 80 PRO A O 1
ATOM 607 N N . SER A 1 81 ? 8.395 -3.567 -2.726 1.00 93.81 81 SER A N 1
ATOM 608 C CA . SER A 1 81 ? 8.791 -2.168 -2.834 1.00 93.81 81 SER A CA 1
ATOM 609 C C . SER A 1 81 ? 9.060 -1.566 -1.450 1.00 93.81 81 SER A C 1
ATOM 611 O O . SER A 1 81 ? 8.609 -2.065 -0.418 1.00 93.81 81 SER A O 1
ATOM 613 N N . LEU A 1 82 ? 9.734 -0.413 -1.414 1.00 95.00 82 LEU A N 1
ATOM 614 C CA . LEU A 1 82 ? 9.885 0.362 -0.178 1.00 95.00 82 LEU A CA 1
ATOM 615 C C . LEU A 1 82 ? 8.527 0.693 0.467 1.00 95.00 82 LEU A C 1
ATOM 617 O O . LEU A 1 82 ? 8.413 0.731 1.691 1.00 95.00 82 LEU A O 1
ATOM 621 N N . ALA A 1 83 ? 7.505 0.934 -0.360 1.00 96.75 83 ALA A N 1
ATOM 622 C CA . ALA A 1 83 ? 6.161 1.236 0.107 1.00 96.75 83 ALA A CA 1
ATOM 623 C C . ALA A 1 83 ? 5.514 0.039 0.804 1.00 96.75 83 ALA A C 1
ATOM 625 O O . ALA A 1 83 ? 4.855 0.241 1.820 1.00 96.75 83 ALA A O 1
ATOM 626 N N . TRP A 1 84 ? 5.752 -1.186 0.322 1.00 96.62 84 TRP A N 1
ATOM 627 C CA . TRP A 1 84 ? 5.264 -2.406 0.967 1.00 96.62 84 TRP A CA 1
ATOM 628 C C . TRP A 1 84 ? 5.704 -2.481 2.429 1.00 96.62 84 TRP A C 1
ATOM 630 O O . TRP A 1 84 ? 4.861 -2.558 3.319 1.00 96.62 84 TRP A O 1
ATOM 640 N N . SER A 1 85 ? 7.010 -2.354 2.690 1.00 95.88 85 SER A N 1
ATOM 641 C CA . SER A 1 85 ? 7.534 -2.409 4.059 1.00 95.88 85 SER A CA 1
ATOM 642 C C . SER A 1 85 ? 6.984 -1.284 4.941 1.00 95.88 85 SER A C 1
ATOM 644 O O . SER A 1 85 ? 6.602 -1.527 6.080 1.00 95.88 85 SER A O 1
ATOM 646 N N . VAL A 1 86 ? 6.910 -0.052 4.423 1.00 98.12 86 VAL A N 1
ATOM 647 C CA . VAL A 1 86 ? 6.412 1.106 5.191 1.00 98.12 86 VAL A CA 1
ATOM 648 C C . VAL A 1 86 ? 4.929 0.964 5.536 1.00 98.12 86 VAL A C 1
ATOM 650 O O . VAL A 1 86 ? 4.520 1.292 6.648 1.00 98.12 86 VAL A O 1
ATOM 653 N N . LEU A 1 87 ? 4.109 0.486 4.601 1.00 98.25 87 LEU A N 1
ATOM 654 C CA . LEU A 1 87 ? 2.688 0.264 4.858 1.00 98.25 87 LEU A CA 1
ATOM 655 C C . LEU A 1 87 ? 2.461 -0.952 5.767 1.00 98.25 87 LEU A C 1
ATOM 657 O O . LEU A 1 87 ? 1.496 -0.943 6.527 1.00 98.25 87 LEU A O 1
ATOM 661 N N . GLY A 1 88 ? 3.346 -1.954 5.737 1.00 97.75 88 GLY A N 1
ATOM 662 C CA . GLY A 1 88 ? 3.331 -3.079 6.678 1.00 97.75 88 GLY A CA 1
ATOM 663 C C . GLY A 1 88 ? 3.570 -2.619 8.115 1.00 97.75 88 GLY A C 1
ATOM 664 O O . GLY A 1 88 ? 2.802 -2.962 9.011 1.00 97.75 88 GLY A O 1
ATOM 665 N N . GLU A 1 89 ? 4.560 -1.745 8.322 1.00 97.88 89 GLU A N 1
ATOM 666 C CA . GLU A 1 89 ? 4.788 -1.084 9.615 1.00 97.88 89 GLU A CA 1
ATOM 667 C C . GLU A 1 89 ? 3.551 -0.290 10.062 1.00 97.88 89 GLU A C 1
ATOM 669 O O . GLU A 1 89 ? 3.101 -0.437 11.194 1.00 97.88 89 GLU A O 1
ATOM 674 N N . LEU A 1 90 ? 2.946 0.505 9.168 1.00 98.00 90 LEU A N 1
ATOM 675 C CA . LEU A 1 90 ? 1.727 1.259 9.487 1.00 98.00 90 LEU A CA 1
ATOM 676 C C . LEU A 1 90 ? 0.545 0.357 9.862 1.00 98.00 90 LEU A C 1
ATOM 678 O O . LEU A 1 90 ? -0.229 0.715 10.751 1.00 98.00 90 LEU A O 1
ATOM 682 N N . ALA A 1 91 ? 0.394 -0.794 9.202 1.00 98.06 91 ALA A N 1
ATOM 683 C CA . ALA A 1 91 ? -0.655 -1.754 9.522 1.00 98.06 91 ALA A CA 1
ATOM 684 C C . ALA A 1 91 ? -0.505 -2.301 10.948 1.00 98.06 91 ALA A C 1
ATOM 686 O O . ALA A 1 91 ? -1.506 -2.426 11.654 1.00 98.06 91 ALA A O 1
ATOM 687 N N . GLN A 1 92 ? 0.730 -2.555 11.390 1.00 97.62 92 GLN A N 1
ATOM 688 C CA . GLN A 1 92 ? 1.012 -2.971 12.765 1.00 97.62 92 GLN A CA 1
ATOM 689 C C . GLN A 1 92 ? 0.796 -1.825 13.761 1.00 97.62 92 GLN A C 1
ATOM 691 O O . GLN A 1 92 ? 0.068 -1.989 14.743 1.00 97.62 92 GLN A O 1
ATOM 696 N N . ASP A 1 93 ? 1.351 -0.647 13.469 1.00 97.94 93 ASP A N 1
ATOM 697 C CA . ASP A 1 93 ? 1.296 0.535 14.337 1.00 97.94 93 ASP A CA 1
ATOM 698 C C . ASP A 1 93 ? -0.134 1.042 14.588 1.00 97.94 93 ASP A C 1
ATOM 700 O O . ASP A 1 93 ? -0.388 1.686 15.602 1.00 97.94 93 ASP A O 1
ATOM 704 N N . CYS A 1 94 ? -1.061 0.793 13.656 1.00 97.62 94 CYS A N 1
ATOM 705 C CA . CYS A 1 94 ? -2.449 1.266 13.719 1.00 97.62 94 CYS A CA 1
ATOM 706 C C . CYS A 1 94 ? -3.476 0.145 13.955 1.00 97.62 94 CYS A C 1
ATOM 708 O O . CYS A 1 94 ? -4.682 0.380 13.809 1.00 97.62 94 CYS A O 1
ATOM 710 N N . SER A 1 95 ? -3.020 -1.064 14.295 1.00 97.75 95 SER A N 1
ATOM 711 C CA . SER A 1 95 ? -3.857 -2.267 14.427 1.00 97.75 95 SER A CA 1
ATOM 712 C C . SER A 1 95 ? -4.942 -2.167 15.510 1.00 97.75 95 SER A C 1
ATOM 714 O O . SER A 1 95 ? -5.969 -2.843 15.426 1.00 97.75 95 SER A O 1
ATOM 716 N N . ASP A 1 96 ? -4.770 -1.282 16.493 1.00 97.56 96 ASP A N 1
ATOM 717 C CA . ASP A 1 96 ? -5.746 -0.966 17.541 1.00 97.56 96 ASP A CA 1
ATOM 718 C C . ASP A 1 96 ? -6.901 -0.071 17.048 1.00 97.56 96 ASP A C 1
ATOM 720 O O . ASP A 1 96 ? -7.980 -0.036 17.647 1.00 97.56 96 ASP A O 1
ATOM 724 N N . ARG A 1 97 ? -6.701 0.646 15.936 1.00 97.62 97 ARG A N 1
ATOM 725 C CA . ARG A 1 97 ? -7.651 1.630 15.388 1.00 97.62 97 ARG A CA 1
ATOM 726 C C . ARG A 1 97 ? -8.372 1.130 14.140 1.00 97.62 97 ARG A C 1
ATOM 728 O O . ARG A 1 97 ? -9.569 1.413 13.977 1.00 97.62 97 ARG A O 1
ATOM 735 N N . VAL A 1 98 ? -7.654 0.426 13.264 1.00 98.31 98 VAL A N 1
ATOM 736 C CA . VAL A 1 98 ? -8.113 0.002 11.935 1.00 98.31 98 VAL A CA 1
ATOM 737 C C . VAL A 1 98 ? -7.418 -1.279 11.490 1.00 98.31 98 VAL A C 1
ATOM 739 O O . VAL A 1 98 ? -6.216 -1.447 11.660 1.00 98.31 98 VAL A O 1
ATOM 742 N N . THR A 1 99 ? -8.163 -2.176 10.850 1.00 98.50 99 THR A N 1
ATOM 743 C CA . THR A 1 99 ? -7.561 -3.297 10.124 1.00 98.50 99 THR A CA 1
ATOM 744 C C . THR A 1 99 ? -7.090 -2.808 8.759 1.00 98.50 99 THR A C 1
ATOM 746 O O . THR A 1 99 ? -7.918 -2.583 7.876 1.00 98.50 99 THR A O 1
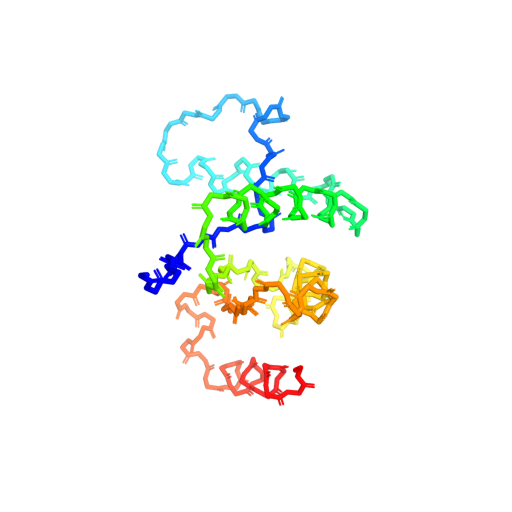ATOM 749 N N . LEU A 1 100 ? -5.779 -2.648 8.576 1.00 98.62 100 LEU A N 1
ATOM 750 C CA . LEU A 1 100 ? -5.178 -2.336 7.280 1.00 98.62 100 LEU A CA 1
ATOM 751 C C . LEU A 1 100 ? -4.648 -3.617 6.624 1.00 98.62 100 LEU A C 1
ATOM 753 O O . LEU A 1 100 ? -3.721 -4.244 7.123 1.00 98.62 100 LEU A O 1
ATOM 757 N N . GLN A 1 101 ? -5.238 -4.000 5.495 1.00 98.25 101 GLN A N 1
ATOM 758 C CA . GLN A 1 101 ? -4.773 -5.095 4.648 1.00 98.25 101 GLN A CA 1
ATOM 759 C C . GLN A 1 101 ? -3.956 -4.549 3.481 1.00 98.25 101 GLN A C 1
ATOM 761 O O . GLN A 1 101 ? -4.339 -3.550 2.868 1.00 98.25 101 GLN A O 1
ATOM 766 N N . LEU A 1 102 ? -2.874 -5.239 3.129 1.00 98.06 102 LEU A N 1
ATOM 767 C CA . LEU A 1 102 ? -2.062 -4.912 1.960 1.00 98.06 102 LEU A CA 1
ATOM 768 C C . LEU A 1 102 ? -2.286 -5.949 0.864 1.00 98.06 102 LEU A C 1
ATOM 770 O O . LEU A 1 102 ? -2.312 -7.150 1.126 1.00 98.06 102 LEU A O 1
ATOM 774 N N . ALA A 1 103 ? -2.457 -5.473 -0.364 1.00 97.06 103 ALA A N 1
ATOM 775 C CA . ALA A 1 103 ? -2.527 -6.297 -1.559 1.00 97.06 103 ALA A CA 1
ATOM 776 C C . ALA A 1 103 ? -1.372 -5.905 -2.492 1.00 97.06 103 ALA A C 1
ATOM 778 O O . ALA A 1 103 ? -1.242 -4.714 -2.796 1.00 97.06 103 ALA A O 1
ATOM 779 N N . PRO A 1 104 ? -0.529 -6.852 -2.944 1.00 95.56 104 PRO A N 1
ATOM 780 C CA . PRO A 1 104 ? 0.499 -6.535 -3.926 1.00 95.56 104 PRO A CA 1
ATOM 781 C C . PRO A 1 104 ? -0.180 -6.116 -5.233 1.00 95.56 104 PRO A C 1
ATOM 783 O O . PRO A 1 104 ? -1.104 -6.774 -5.713 1.00 95.56 104 PRO A O 1
ATOM 786 N N . LEU A 1 105 ? 0.258 -5.005 -5.805 1.00 95.25 105 LEU A N 1
ATOM 787 C CA . LEU A 1 105 ? -0.139 -4.575 -7.134 1.00 95.25 105 LEU A CA 1
ATOM 788 C C . LEU A 1 105 ? 0.985 -4.940 -8.099 1.00 95.25 105 LEU A C 1
ATOM 790 O O . LEU A 1 105 ? 1.995 -4.243 -8.176 1.00 95.25 105 LEU A O 1
ATOM 794 N N . THR A 1 106 ? 0.791 -6.047 -8.804 1.00 92.25 106 THR A N 1
ATOM 795 C CA . THR A 1 106 ? 1.680 -6.566 -9.847 1.00 92.25 106 THR A CA 1
ATOM 796 C C . THR A 1 106 ? 1.021 -6.458 -11.213 1.00 92.25 106 THR A C 1
ATOM 798 O O . THR A 1 106 ? -0.201 -6.308 -11.322 1.00 92.25 106 THR A O 1
ATOM 801 N N . ASP A 1 107 ? 1.823 -6.533 -12.271 1.00 87.94 107 ASP A N 1
ATOM 802 C CA . ASP A 1 107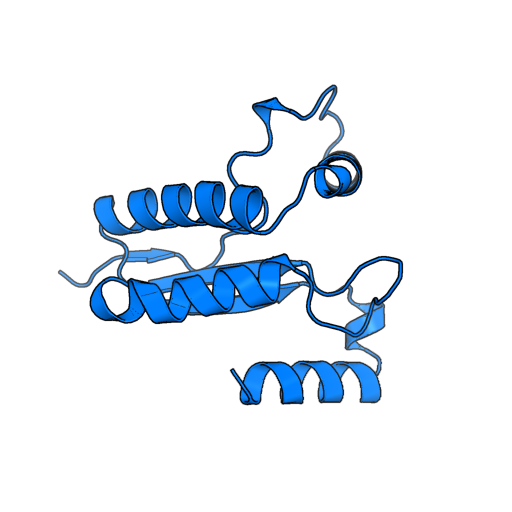 ? 1.289 -6.696 -13.616 1.00 87.94 107 ASP A CA 1
ATOM 803 C C . ASP A 1 107 ? 0.838 -8.148 -13.876 1.00 87.94 107 ASP A C 1
ATOM 805 O O . ASP A 1 107 ? 1.207 -9.097 -13.173 1.00 87.94 107 ASP A O 1
ATOM 809 N N . ALA A 1 108 ? -0.023 -8.310 -14.882 1.00 89.81 108 ALA A N 1
ATOM 810 C CA . ALA A 1 108 ? -0.637 -9.595 -15.197 1.00 89.81 108 ALA A CA 1
ATOM 811 C C . ALA A 1 108 ? 0.370 -10.627 -15.733 1.00 89.81 108 ALA A C 1
ATOM 813 O O . ALA A 1 108 ? 0.154 -11.823 -15.559 1.00 89.81 108 ALA A O 1
ATOM 814 N N . GLU A 1 109 ? 1.449 -10.181 -16.377 1.00 89.56 109 GLU A N 1
ATOM 815 C CA . GLU A 1 109 ? 2.478 -11.063 -16.933 1.00 89.56 109 GLU A CA 1
ATOM 816 C C . GLU A 1 109 ? 3.362 -11.610 -15.807 1.00 89.56 109 GLU A C 1
ATOM 818 O O . GLU A 1 109 ? 3.620 -12.810 -15.746 1.00 89.56 109 GLU A O 1
ATOM 823 N N . GLN A 1 110 ? 3.732 -10.754 -14.856 1.00 87.75 110 GLN A N 1
ATOM 824 C CA . GLN A 1 110 ? 4.506 -11.099 -13.675 1.00 87.75 110 GLN A CA 1
ATOM 825 C C . GLN A 1 110 ? 3.780 -12.121 -12.797 1.00 87.75 110 GLN A C 1
ATOM 827 O O . GLN A 1 110 ? 4.378 -13.116 -12.392 1.00 87.75 110 GLN A O 1
ATOM 832 N N . ILE A 1 111 ? 2.493 -11.908 -12.498 1.00 91.50 111 ILE A N 1
ATOM 833 C CA . ILE A 1 111 ? 1.736 -12.840 -11.645 1.00 91.50 111 ILE A CA 1
ATOM 834 C C . ILE A 1 111 ? 1.370 -14.148 -12.365 1.00 91.50 111 ILE A C 1
ATOM 836 O O . ILE A 1 111 ? 1.013 -15.127 -11.713 1.00 91.50 111 ILE A O 1
ATOM 840 N N . ALA A 1 112 ? 1.452 -14.180 -13.699 1.00 94.12 112 ALA A N 1
ATOM 841 C CA . ALA A 1 112 ? 1.242 -15.397 -14.476 1.00 94.12 112 ALA A CA 1
ATOM 842 C C . ALA A 1 112 ? 2.427 -16.374 -14.387 1.00 94.12 112 ALA A C 1
ATOM 844 O O . ALA A 1 112 ? 2.235 -17.559 -14.664 1.00 94.12 112 ALA A O 1
ATOM 845 N N . ASP A 1 113 ? 3.620 -15.918 -13.987 1.00 93.88 113 ASP A N 1
ATOM 846 C CA . ASP A 1 113 ? 4.750 -16.793 -13.666 1.00 93.88 113 ASP A CA 1
ATOM 847 C C . ASP A 1 113 ? 4.539 -17.436 -12.278 1.00 93.88 113 ASP A C 1
ATOM 849 O O . ASP A 1 113 ? 4.584 -16.733 -11.261 1.00 93.88 113 ASP A O 1
ATOM 853 N N . PRO A 1 114 ? 4.352 -18.771 -12.186 1.00 95.06 114 PRO A N 1
ATOM 854 C CA . PRO A 1 114 ? 4.113 -19.443 -10.911 1.00 95.06 114 PRO A CA 1
ATOM 855 C C . PRO A 1 114 ? 5.245 -19.258 -9.900 1.00 95.06 114 PRO A C 1
ATOM 857 O O . PRO A 1 114 ? 4.982 -19.156 -8.705 1.00 95.06 114 PRO A O 1
ATOM 860 N N . ALA A 1 115 ? 6.502 -19.180 -10.349 1.00 93.06 115 ALA A N 1
ATOM 861 C CA . ALA A 1 115 ? 7.632 -18.998 -9.443 1.00 93.06 115 ALA A CA 1
ATOM 862 C C . ALA A 1 115 ? 7.601 -17.609 -8.792 1.00 93.06 115 ALA A C 1
ATOM 864 O O . ALA A 1 115 ? 7.917 -17.471 -7.605 1.00 93.06 115 ALA A O 1
ATOM 865 N N . VAL A 1 116 ? 7.189 -16.594 -9.556 1.00 91.75 116 VAL A N 1
ATOM 866 C CA . VAL A 1 116 ? 7.014 -15.227 -9.059 1.00 91.75 116 VAL A CA 1
ATOM 867 C C . VAL A 1 116 ? 5.788 -15.134 -8.155 1.00 91.75 116 VAL A C 1
ATOM 869 O O . VAL A 1 116 ? 5.897 -14.606 -7.048 1.00 91.75 116 VAL A O 1
ATOM 872 N N . ALA A 1 117 ? 4.652 -15.704 -8.564 1.00 93.31 117 ALA A N 1
ATOM 873 C CA . ALA A 1 117 ? 3.443 -15.754 -7.745 1.00 93.31 117 ALA A CA 1
ATOM 874 C C . ALA A 1 117 ? 3.693 -16.437 -6.390 1.00 93.31 117 ALA A C 1
ATOM 876 O O . ALA A 1 117 ? 3.325 -15.896 -5.346 1.00 93.31 117 ALA A O 1
ATOM 877 N N . ASP A 1 118 ? 4.396 -17.571 -6.384 1.00 94.31 118 ASP A N 1
ATOM 878 C CA . ASP A 1 118 ? 4.774 -18.285 -5.165 1.00 94.31 118 ASP A CA 1
ATOM 879 C C . ASP A 1 118 ? 5.732 -17.471 -4.285 1.00 94.31 118 ASP A C 1
ATOM 881 O O . ASP A 1 118 ? 5.655 -17.528 -3.055 1.00 94.31 118 ASP A O 1
ATOM 885 N N . ALA A 1 119 ? 6.660 -16.719 -4.886 1.00 91.75 119 ALA A N 1
ATOM 886 C CA . ALA A 1 119 ? 7.567 -15.849 -4.142 1.00 91.75 119 ALA A CA 1
ATOM 887 C C . ALA A 1 119 ? 6.811 -14.707 -3.450 1.00 91.75 119 ALA A C 1
ATOM 889 O O . ALA A 1 119 ? 7.015 -14.480 -2.258 1.00 91.75 119 ALA A O 1
ATOM 890 N N . ILE A 1 120 ? 5.893 -14.055 -4.166 1.00 93.25 120 ILE A N 1
ATOM 891 C CA . ILE A 1 120 ? 5.018 -13.013 -3.619 1.00 93.25 120 ILE A CA 1
ATOM 892 C C . ILE A 1 120 ? 4.146 -13.584 -2.496 1.00 93.25 120 ILE A C 1
ATOM 894 O O . ILE A 1 120 ? 4.055 -12.995 -1.422 1.00 93.25 120 ILE A O 1
ATOM 898 N N . ALA A 1 121 ? 3.536 -14.753 -2.707 1.00 93.38 121 ALA A N 1
ATOM 899 C CA . ALA A 1 121 ? 2.688 -15.395 -1.707 1.00 93.38 121 ALA A CA 1
ATOM 900 C C . ALA A 1 121 ? 3.454 -15.720 -0.414 1.00 93.38 121 ALA A C 1
ATOM 902 O O . ALA A 1 121 ? 2.933 -15.488 0.677 1.00 93.38 121 ALA A O 1
ATOM 903 N N . ARG A 1 122 ? 4.699 -16.210 -0.521 1.00 93.25 122 ARG A N 1
ATOM 904 C CA . ARG A 1 122 ? 5.566 -16.457 0.645 1.00 93.25 122 ARG A CA 1
ATOM 905 C C . ARG A 1 122 ? 5.859 -15.180 1.427 1.00 93.25 122 ARG A C 1
ATOM 907 O O . ARG A 1 122 ? 5.776 -15.203 2.648 1.00 93.25 122 ARG A O 1
ATOM 914 N N . GLU A 1 123 ? 6.161 -14.092 0.730 1.00 91.12 123 GLU A N 1
ATOM 915 C CA . GLU A 1 123 ? 6.460 -12.795 1.342 1.00 91.12 123 GLU A CA 1
ATOM 916 C C . GLU A 1 123 ? 5.236 -12.171 2.035 1.00 91.12 123 GLU A C 1
ATOM 918 O O . GLU A 1 123 ? 5.344 -11.586 3.112 1.00 91.12 123 GLU A O 1
ATOM 923 N N . ILE A 1 124 ? 4.042 -12.338 1.461 1.00 91.19 124 ILE A N 1
ATOM 924 C CA . ILE A 1 124 ? 2.790 -11.924 2.111 1.00 91.19 124 ILE A CA 1
ATOM 925 C C . ILE A 1 124 ? 2.540 -12.750 3.371 1.00 91.19 124 ILE A C 1
ATOM 927 O O . ILE A 1 124 ? 2.133 -12.197 4.383 1.00 91.19 124 ILE A O 1
ATOM 931 N N . ALA A 1 125 ? 2.778 -14.062 3.321 1.00 91.12 125 ALA A N 1
ATOM 932 C CA . ALA A 1 125 ? 2.534 -14.956 4.450 1.00 91.12 125 ALA A CA 1
ATOM 933 C C . ALA A 1 125 ? 3.512 -14.758 5.623 1.00 91.12 125 ALA A C 1
ATOM 935 O O . ALA A 1 125 ? 3.238 -15.244 6.720 1.00 91.12 125 ALA A O 1
ATOM 936 N N . SER A 1 126 ? 4.652 -14.095 5.400 1.00 83.50 126 SER A N 1
ATOM 937 C CA . SER A 1 126 ? 5.655 -13.814 6.434 1.00 83.50 126 SER A CA 1
ATOM 938 C C . SER A 1 126 ? 5.479 -12.476 7.161 1.00 83.50 126 SER A C 1
ATOM 940 O O . SER A 1 126 ? 6.211 -12.238 8.122 1.00 83.50 126 SER A O 1
ATOM 942 N N . ASN A 1 127 ? 4.562 -11.616 6.707 1.00 64.06 127 ASN A N 1
ATOM 943 C CA . ASN A 1 127 ? 4.240 -10.317 7.316 1.00 64.06 127 ASN A CA 1
ATOM 944 C C . ASN A 1 127 ? 2.938 -10.384 8.128 1.00 64.06 127 ASN A C 1
ATOM 946 O O . ASN A 1 127 ? 2.851 -9.653 9.143 1.00 64.06 127 ASN A O 1
#

Foldseek 3Di:
DAFDAAEEDALQQAPQVVVFPDQDDPDVSVVVSSLVSCVVDDLVVSLVSSVVVVVVSLVVRHAEYEHAYEAADPVGRLHGDSNRVSVVVVCVVCVVRHRYHYDYDHDPVQCVPVVSVVSVVVVSVVD